Protein AF-A0A5C7WAX7-F1 (afdb_monomer_lite)

pLDDT: mean 85.01, std 12.72, range [57.78, 98.44]

Organism: Aquipseudomonas alcaligenes (NCBI:txid43263)

Foldseek 3Di:
DVVVVVVVVVVVVVVVVPPPDPPADPPCDPPNVDDDDDDPVPDPDDDDWDQCQDPVRHTDTD

Sequence (62 aa):
MRTAVRATGLAVALAMAGGALAQTAPMTPDITGKKFVAPETQRDFVKRVEMVPMRDGVKLYT

Secondary structure (DSSP, 8-state):
-HHHHHHHHHHHHHHTTTT-S-SS-TTS-SS-SSPP----TT-SS-----EEE-TTSPEEE-

Radius of gyration: 26.54 Å; chains: 1; bounding box: 35×37×76 Å

Structure (mmCIF, N/CA/C/O backbone):
data_AF-A0A5C7WAX7-F1
#
_entry.id   AF-A0A5C7WAX7-F1
#
loop_
_atom_site.group_PDB
_atom_site.id
_atom_site.type_symbol
_atom_site.label_atom_id
_atom_site.label_alt_id
_atom_site.label_comp_id
_atom_site.label_asym_id
_atom_site.label_entity_id
_atom_site.label_seq_id
_atom_site.pdbx_PDB_ins_code
_atom_site.Cartn_x
_atom_site.Cartn_y
_atom_site.Cartn_z
_atom_site.occupancy
_atom_site.B_iso_or_equiv
_atom_site.auth_seq_id
_atom_site.auth_comp_id
_atom_site.auth_asym_id
_atom_site.auth_atom_id
_atom_site.pdbx_PDB_model_num
ATOM 1 N N . MET A 1 1 ? -18.519 -30.128 -48.518 1.00 59.44 1 MET A N 1
ATOM 2 C CA . MET A 1 1 ? -18.725 -30.364 -47.065 1.00 59.44 1 MET A CA 1
ATOM 3 C C . MET A 1 1 ? -17.589 -29.816 -46.195 1.00 59.44 1 MET A C 1
ATOM 5 O O . MET A 1 1 ? -17.877 -29.073 -45.271 1.00 59.44 1 MET A O 1
ATOM 9 N N . ARG A 1 2 ? -16.307 -30.086 -46.493 1.00 63.47 2 ARG A N 1
ATOM 10 C CA . ARG A 1 2 ? -15.155 -29.588 -45.699 1.00 63.47 2 ARG A CA 1
A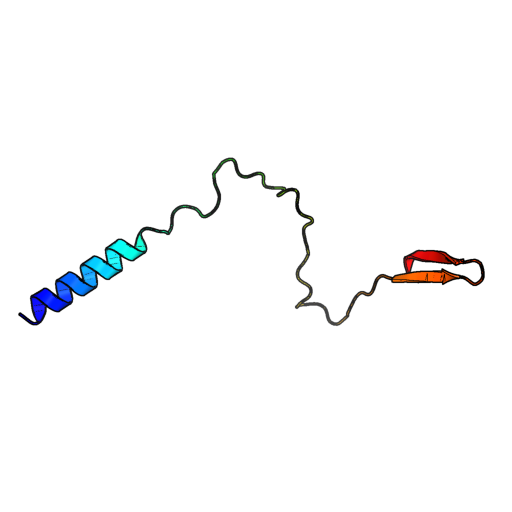TOM 11 C C . ARG A 1 2 ? -15.017 -28.055 -45.630 1.00 63.47 2 ARG A C 1
ATOM 13 O O . ARG A 1 2 ? -14.568 -27.530 -44.621 1.00 63.47 2 ARG A O 1
ATOM 20 N N . THR A 1 3 ? -15.406 -27.343 -46.686 1.00 66.25 3 THR A N 1
ATOM 21 C CA . THR A 1 3 ? -15.372 -25.870 -46.761 1.00 66.25 3 THR A CA 1
ATOM 22 C C . THR A 1 3 ? -16.471 -25.210 -45.931 1.00 66.25 3 THR A C 1
ATOM 24 O O . THR A 1 3 ? -16.202 -24.224 -45.256 1.00 66.25 3 THR A O 1
ATOM 27 N N . ALA A 1 4 ? -17.671 -25.798 -45.904 1.00 66.62 4 ALA A N 1
ATOM 28 C CA . ALA A 1 4 ? -18.783 -25.327 -45.079 1.00 66.62 4 ALA A CA 1
ATOM 29 C C . ALA A 1 4 ? -18.462 -25.446 -43.580 1.00 66.62 4 ALA A C 1
ATOM 31 O O . 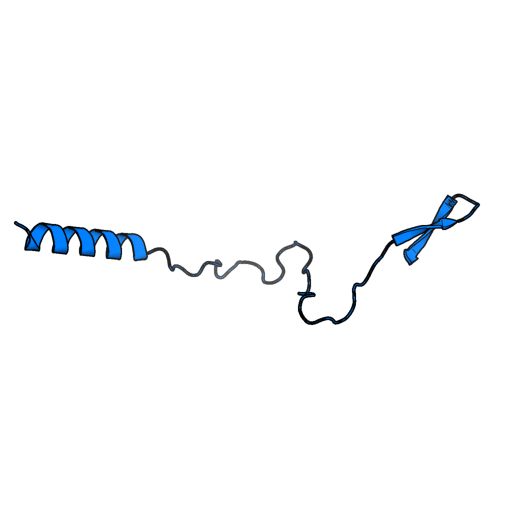ALA A 1 4 ? -18.638 -24.485 -42.846 1.00 66.62 4 ALA A O 1
ATOM 32 N N . VAL A 1 5 ? -17.875 -26.569 -43.147 1.00 72.19 5 VAL A N 1
ATOM 33 C CA . VAL A 1 5 ? -17.453 -26.774 -41.746 1.00 72.19 5 VAL A CA 1
ATOM 34 C C . VAL A 1 5 ? -16.397 -25.749 -41.308 1.00 72.19 5 VAL A C 1
ATOM 36 O O . VAL A 1 5 ? -16.459 -25.235 -40.194 1.00 72.19 5 VAL A O 1
ATOM 39 N N . ARG A 1 6 ? -15.452 -25.399 -42.192 1.00 75.81 6 ARG A N 1
ATOM 40 C CA . ARG A 1 6 ? -14.442 -24.359 -41.925 1.00 75.81 6 ARG A CA 1
ATOM 41 C C . ARG A 1 6 ? -15.052 -22.957 -41.855 1.00 75.81 6 ARG A C 1
ATOM 43 O O . ARG A 1 6 ? -14.678 -22.187 -40.977 1.00 75.81 6 ARG A O 1
ATOM 50 N N . ALA A 1 7 ? -15.996 -22.644 -42.742 1.00 75.44 7 ALA A N 1
ATOM 51 C CA . ALA A 1 7 ? -16.691 -21.358 -42.751 1.00 75.44 7 ALA A CA 1
ATOM 52 C C . ALA A 1 7 ? -17.562 -21.170 -41.498 1.00 75.44 7 ALA A C 1
ATOM 54 O O . ALA A 1 7 ? -17.523 -20.109 -40.881 1.00 75.44 7 ALA A O 1
ATOM 55 N N . THR A 1 8 ? -18.278 -22.212 -41.067 1.00 80.00 8 THR A N 1
ATOM 56 C CA . THR A 1 8 ? -19.052 -22.193 -39.818 1.00 80.00 8 THR A CA 1
ATOM 57 C C . THR A 1 8 ? -18.143 -22.072 -38.594 1.00 80.00 8 THR A C 1
ATOM 59 O O . THR A 1 8 ? -18.435 -21.279 -37.705 1.00 80.00 8 THR A O 1
ATOM 62 N N . GLY A 1 9 ? -17.013 -22.790 -38.557 1.00 82.19 9 GLY A N 1
ATOM 63 C CA . GLY A 1 9 ? -16.038 -22.675 -37.466 1.00 82.19 9 GLY A CA 1
ATOM 64 C C . GLY A 1 9 ? -15.444 -21.269 -37.340 1.00 82.19 9 GLY A C 1
ATOM 65 O O . GLY A 1 9 ? -15.341 -20.738 -36.236 1.00 82.19 9 GLY A O 1
ATOM 66 N N . LEU A 1 10 ? -15.122 -20.632 -38.470 1.00 82.62 10 LEU A N 1
ATOM 67 C CA . LEU A 1 10 ? -14.635 -19.254 -38.496 1.00 82.62 10 LEU A CA 1
ATOM 68 C C . LEU A 1 10 ? -15.719 -18.260 -38.046 1.00 82.62 10 LEU A C 1
ATOM 70 O O . LEU A 1 10 ? -15.442 -17.388 -37.228 1.00 82.62 10 LEU A O 1
ATOM 74 N N . ALA A 1 11 ? -16.961 -18.420 -38.511 1.00 81.44 11 ALA A N 1
ATOM 75 C CA . ALA A 1 11 ? -18.078 -17.560 -38.117 1.00 81.44 11 ALA A CA 1
ATOM 76 C C . ALA A 1 11 ? -18.373 -17.627 -36.607 1.00 81.44 11 ALA A C 1
ATOM 78 O O . ALA A 1 11 ? -18.608 -16.595 -35.981 1.00 81.44 11 ALA A O 1
ATOM 79 N N . VAL A 1 12 ? -18.297 -18.819 -36.005 1.00 82.44 12 VAL A N 1
ATOM 80 C CA . VAL A 1 12 ? -18.437 -18.992 -34.550 1.00 82.44 12 VAL A CA 1
ATOM 81 C C . VAL A 1 12 ? -17.279 -18.322 -33.804 1.00 82.44 12 VAL A C 1
ATOM 83 O O . VAL A 1 12 ? -17.518 -17.624 -32.822 1.00 82.44 12 VAL A O 1
ATOM 86 N N . ALA A 1 13 ? -16.040 -18.458 -34.284 1.00 80.56 13 ALA A N 1
ATOM 87 C CA . ALA A 1 13 ? -14.883 -17.811 -33.664 1.00 80.56 13 ALA A CA 1
ATOM 88 C C . ALA A 1 13 ? -14.977 -16.271 -33.690 1.00 80.56 13 ALA A C 1
ATOM 90 O O . ALA A 1 13 ? -14.675 -15.620 -32.692 1.00 80.56 13 ALA A O 1
ATOM 91 N N . LEU A 1 14 ? -15.450 -15.687 -34.796 1.00 77.94 14 LEU A N 1
ATOM 92 C CA . LEU A 1 14 ? -15.669 -14.241 -34.913 1.00 77.94 14 LEU A CA 1
ATOM 93 C C . LEU A 1 14 ? -16.846 -13.744 -34.059 1.00 77.94 14 LEU A C 1
ATOM 95 O O . LEU A 1 14 ? -16.751 -12.670 -33.472 1.00 77.94 14 LEU A O 1
ATOM 99 N N . ALA A 1 15 ? -17.924 -14.523 -33.927 1.00 74.75 15 ALA A N 1
ATOM 100 C CA . ALA A 1 15 ? -19.055 -14.171 -33.063 1.00 74.75 15 ALA A CA 1
ATOM 101 C C . ALA A 1 15 ? -18.681 -14.165 -31.567 1.00 74.75 15 ALA A C 1
ATOM 103 O O . ALA A 1 15 ? -19.205 -13.362 -30.798 1.00 74.75 15 ALA A O 1
ATOM 104 N N . MET A 1 16 ? -17.737 -15.018 -31.157 1.00 70.75 16 MET A N 1
ATOM 105 C CA . MET A 1 16 ? -17.203 -15.060 -29.788 1.00 70.75 16 MET A CA 1
ATOM 106 C C . MET A 1 16 ? -16.192 -13.933 -29.497 1.00 70.75 16 MET A C 1
ATOM 108 O O . MET A 1 16 ? -15.881 -13.679 -28.336 1.00 70.75 16 MET A O 1
ATOM 112 N N . ALA A 1 17 ? -15.695 -13.228 -30.521 1.00 66.62 17 ALA A N 1
ATOM 113 C CA . ALA A 1 17 ? -14.722 -12.141 -30.372 1.00 66.62 17 ALA A CA 1
ATOM 114 C C . ALA A 1 17 ? -15.351 -10.774 -30.016 1.00 66.62 17 ALA A C 1
ATOM 116 O O . ALA A 1 17 ? -14.627 -9.823 -29.729 1.00 66.62 17 ALA A O 1
ATOM 117 N N . GLY A 1 18 ? -16.687 -10.654 -29.996 1.00 60.94 18 GLY A N 1
ATOM 118 C CA . GLY A 1 18 ? -17.420 -9.395 -29.768 1.00 60.94 18 GLY A CA 1
ATOM 119 C C . GLY A 1 18 ? -17.375 -8.821 -28.341 1.00 60.94 18 GLY A C 1
ATOM 120 O O . GLY A 1 18 ? -18.024 -7.817 -28.066 1.00 60.94 18 GLY A O 1
ATOM 121 N N . GLY A 1 19 ? -16.623 -9.432 -27.424 1.00 60.16 19 GLY A N 1
ATOM 122 C CA . GLY A 1 19 ? -16.545 -9.041 -26.011 1.00 60.16 19 GLY A CA 1
ATOM 123 C C . GLY A 1 19 ? -15.505 -7.969 -25.668 1.00 60.16 19 GLY A C 1
ATOM 124 O O . GLY A 1 19 ? -15.163 -7.836 -24.499 1.00 60.16 19 GLY A O 1
ATOM 125 N N . ALA A 1 20 ? -14.977 -7.221 -26.640 1.00 59.28 20 ALA A N 1
ATOM 126 C CA . ALA A 1 20 ? -14.036 -6.120 -26.396 1.00 59.28 20 ALA A CA 1
ATOM 127 C C . ALA A 1 20 ? -14.746 -4.758 -26.246 1.00 59.28 20 ALA A C 1
ATOM 129 O O . ALA A 1 20 ? -14.255 -3.732 -26.714 1.00 59.28 20 ALA A O 1
ATOM 130 N N . LEU A 1 21 ? -15.924 -4.738 -25.612 1.00 57.78 21 LEU A N 1
ATOM 131 C CA . LEU A 1 21 ? -16.483 -3.488 -25.094 1.00 57.78 21 LEU A CA 1
ATOM 132 C C . LEU A 1 21 ? -15.522 -2.956 -24.025 1.00 57.78 21 LEU A C 1
ATOM 134 O O . LEU A 1 21 ? -14.955 -3.747 -23.269 1.00 57.78 21 LEU A O 1
ATOM 138 N N . ALA A 1 22 ? -15.319 -1.637 -23.988 1.00 59.34 22 ALA A N 1
ATOM 139 C CA . ALA A 1 22 ? -14.485 -0.976 -22.989 1.00 59.34 22 ALA A CA 1
ATOM 140 C C . ALA A 1 22 ? -14.763 -1.577 -21.601 1.00 59.34 22 ALA A C 1
ATOM 142 O O . ALA A 1 22 ? -15.889 -1.529 -21.110 1.00 59.34 22 ALA A O 1
ATOM 143 N N . GLN A 1 23 ? -13.747 -2.200 -20.998 1.00 68.69 23 GLN A N 1
ATOM 144 C CA . GLN A 1 23 ? -13.882 -2.975 -19.755 1.00 68.69 23 GLN A CA 1
ATOM 145 C C . GLN A 1 23 ? -14.244 -2.107 -18.535 1.00 68.69 23 GLN A C 1
ATOM 147 O O . GLN A 1 23 ? -14.399 -2.614 -17.426 1.00 68.69 23 GLN A O 1
ATOM 152 N N . THR A 1 24 ? -14.378 -0.800 -18.736 1.00 76.75 24 THR A N 1
ATOM 153 C CA . THR A 1 24 ? -14.737 0.206 -17.747 1.00 76.75 24 THR A CA 1
ATOM 154 C C . THR A 1 24 ? -15.875 1.058 -18.301 1.00 76.75 24 THR A C 1
ATOM 156 O O . THR A 1 24 ? -15.825 1.533 -19.438 1.00 76.75 24 THR A O 1
ATOM 159 N N . ALA A 1 25 ? -16.934 1.239 -17.509 1.00 85.31 25 ALA A N 1
ATOM 160 C CA . ALA A 1 25 ? -18.019 2.128 -17.896 1.00 85.31 25 ALA A CA 1
ATOM 161 C C . ALA A 1 25 ? -17.497 3.578 -17.914 1.00 85.31 25 ALA A C 1
ATOM 163 O O . ALA A 1 25 ? -16.675 3.926 -17.066 1.00 85.31 25 ALA A O 1
ATOM 164 N N . PRO A 1 26 ? -17.997 4.462 -18.796 1.00 84.50 26 PRO A N 1
ATOM 165 C CA . PRO A 1 26 ? -17.534 5.854 -18.855 1.00 84.50 26 PRO A CA 1
ATOM 166 C C . PRO A 1 26 ? -17.693 6.630 -17.538 1.00 84.50 26 PRO A C 1
ATOM 168 O O . PRO A 1 26 ? -16.979 7.593 -17.300 1.00 84.50 26 PRO A O 1
ATOM 171 N N . MET A 1 27 ? -18.633 6.206 -16.686 1.00 90.31 27 MET A N 1
ATOM 172 C CA . MET A 1 27 ? -18.901 6.797 -15.370 1.00 90.31 27 MET A CA 1
ATOM 173 C C . MET A 1 27 ? -18.257 6.013 -14.216 1.00 90.31 27 MET A C 1
ATOM 175 O O . MET A 1 27 ? -18.571 6.272 -13.055 1.00 90.31 27 MET A O 1
ATOM 179 N N . THR A 1 28 ? -17.408 5.015 -14.498 1.00 89.00 28 THR A N 1
ATOM 180 C CA . THR A 1 28 ? -16.637 4.339 -13.450 1.00 89.00 28 THR A CA 1
ATOM 181 C C . THR A 1 28 ? -15.714 5.367 -12.788 1.00 89.00 28 THR A C 1
ATOM 183 O O . THR A 1 28 ? -14.933 5.997 -13.495 1.00 89.00 28 THR A O 1
ATOM 186 N N . PRO A 1 29 ? -15.775 5.553 -11.456 1.00 90.88 29 PRO A N 1
ATOM 187 C CA . PRO A 1 29 ? -14.901 6.502 -10.778 1.00 90.88 29 PRO A CA 1
ATOM 188 C C . PRO A 1 29 ? -13.427 6.120 -10.932 1.00 90.88 29 PRO A C 1
ATOM 190 O O . PRO A 1 29 ? -13.058 4.972 -10.675 1.00 90.88 29 PRO A O 1
ATOM 193 N N . ASP A 1 30 ? -12.581 7.101 -11.246 1.00 91.69 30 ASP A N 1
ATOM 194 C CA . ASP A 1 30 ? -11.129 6.899 -11.351 1.00 91.69 30 ASP A CA 1
ATOM 195 C C . ASP A 1 30 ? -10.502 6.459 -10.015 1.00 91.69 30 ASP A C 1
ATOM 197 O O . ASP A 1 30 ? -9.521 5.714 -9.977 1.00 91.69 30 ASP A O 1
ATOM 201 N N . ILE A 1 31 ? -11.097 6.873 -8.890 1.00 92.56 31 ILE A N 1
ATOM 202 C CA . ILE A 1 31 ? -10.728 6.416 -7.546 1.00 92.56 31 ILE A CA 1
ATOM 203 C C . ILE A 1 31 ? -11.736 5.354 -7.101 1.00 92.56 31 ILE A C 1
ATOM 205 O O . ILE A 1 31 ? -12.857 5.650 -6.696 1.00 92.56 31 ILE A O 1
ATOM 209 N N . THR A 1 32 ? -11.308 4.094 -7.146 1.00 89.69 32 THR A N 1
ATOM 210 C CA . THR A 1 32 ? -12.181 2.907 -7.070 1.00 89.69 32 THR A CA 1
ATOM 211 C C . THR A 1 32 ? -12.732 2.565 -5.674 1.00 89.69 32 THR A C 1
ATOM 213 O O . THR A 1 32 ? -13.251 1.468 -5.468 1.00 89.69 32 THR A O 1
ATOM 216 N N . GLY A 1 33 ? -12.572 3.440 -4.673 1.00 91.56 33 GLY A N 1
ATOM 217 C CA . GLY A 1 33 ? -12.900 3.171 -3.260 1.00 91.56 33 GLY A CA 1
ATOM 218 C C . GLY A 1 33 ? -12.013 2.110 -2.584 1.00 91.56 33 GLY A C 1
ATOM 219 O O . GLY A 1 33 ? -11.955 2.032 -1.358 1.00 91.56 33 GLY A O 1
ATOM 220 N N . LYS A 1 34 ? -11.272 1.317 -3.366 1.00 94.00 34 LYS A N 1
ATOM 221 C CA . LYS A 1 34 ? -10.221 0.411 -2.904 1.00 94.00 34 LYS A CA 1
ATOM 222 C C . LYS A 1 34 ? -8.900 1.166 -2.802 1.00 94.00 34 LYS A C 1
ATOM 224 O O . LYS A 1 34 ? -8.604 2.050 -3.605 1.00 94.00 34 LYS A O 1
ATOM 229 N N . LYS A 1 35 ? -8.071 0.779 -1.831 1.00 93.50 35 LYS A N 1
ATOM 230 C CA . LYS A 1 35 ? -6.716 1.317 -1.706 1.00 93.50 35 LYS A CA 1
ATOM 231 C C . LYS A 1 35 ? -5.884 0.894 -2.917 1.00 93.50 35 LYS A C 1
ATOM 233 O O . LYS A 1 35 ? -5.790 -0.292 -3.224 1.00 93.50 35 LYS A O 1
ATOM 238 N N . PHE A 1 36 ? -5.252 1.865 -3.565 1.00 95.06 36 PHE A N 1
ATOM 239 C CA . PHE A 1 36 ? -4.257 1.602 -4.597 1.00 95.06 36 PHE A CA 1
ATOM 240 C C . PHE A 1 36 ? -3.001 0.956 -3.989 1.00 95.06 36 PHE A C 1
ATOM 242 O O . PHE A 1 36 ? -2.519 1.385 -2.936 1.00 95.06 36 PHE A O 1
ATOM 249 N N . VAL A 1 37 ? -2.463 -0.063 -4.661 1.00 93.50 37 VAL A N 1
ATOM 250 C CA . VAL A 1 37 ? -1.225 -0.755 -4.279 1.00 93.50 37 VAL A CA 1
ATOM 251 C C . VAL A 1 37 ? -0.213 -0.565 -5.402 1.00 93.50 37 VAL A C 1
ATOM 253 O O . VAL A 1 37 ? -0.451 -0.990 -6.530 1.00 93.50 37 VAL A O 1
ATOM 256 N N . ALA A 1 38 ? 0.904 0.094 -5.095 1.00 92.19 38 ALA A N 1
ATOM 257 C CA . ALA A 1 38 ? 1.973 0.310 -6.062 1.00 92.19 38 ALA A CA 1
ATOM 258 C C . ALA A 1 38 ? 2.699 -1.015 -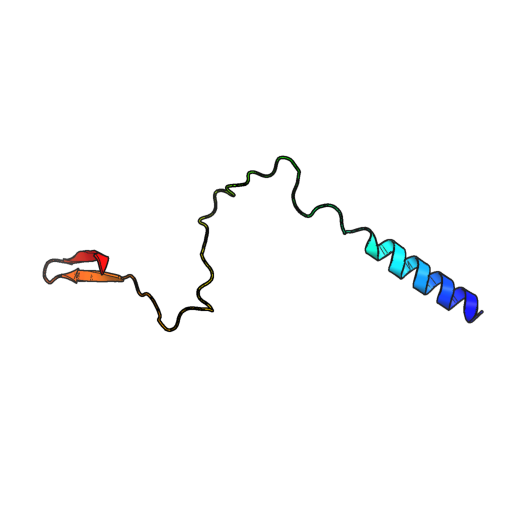6.379 1.00 92.19 38 ALA A C 1
ATOM 260 O O . ALA A 1 38 ? 2.932 -1.802 -5.458 1.00 92.19 38 ALA A O 1
ATOM 261 N N . PRO A 1 39 ? 3.095 -1.268 -7.640 1.00 92.00 39 PRO A N 1
ATOM 262 C CA . PRO A 1 39 ? 3.915 -2.427 -7.984 1.00 92.00 39 PRO A CA 1
ATOM 263 C C . PRO A 1 39 ? 5.275 -2.397 -7.272 1.00 92.00 39 PRO A C 1
ATOM 265 O O . PRO A 1 39 ? 5.960 -1.376 -7.280 1.00 92.00 39 PRO A O 1
ATOM 268 N N . GLU A 1 40 ? 5.694 -3.523 -6.690 1.00 91.94 40 GLU A N 1
ATOM 269 C CA . GLU A 1 40 ? 6.974 -3.629 -5.966 1.00 91.94 40 GLU A CA 1
ATOM 270 C C . GLU A 1 40 ? 8.090 -4.318 -6.770 1.00 91.94 40 GLU A C 1
ATOM 272 O O . GLU A 1 40 ? 9.239 -4.314 -6.344 1.00 91.94 40 GLU A O 1
ATOM 277 N N . THR A 1 41 ? 7.784 -4.867 -7.950 1.00 88.75 41 THR A N 1
ATOM 278 C CA . THR A 1 41 ? 8.674 -5.734 -8.751 1.00 88.75 41 THR A CA 1
ATOM 279 C C . THR A 1 41 ? 9.997 -5.108 -9.194 1.00 88.75 41 THR A C 1
ATOM 281 O O . THR A 1 41 ? 10.910 -5.844 -9.547 1.00 88.75 41 THR A O 1
ATOM 284 N N . GLN A 1 42 ? 10.114 -3.779 -9.202 1.00 91.06 42 GLN A N 1
ATOM 285 C CA . GLN A 1 42 ? 11.333 -3.070 -9.622 1.00 91.06 42 GLN A CA 1
ATOM 286 C C . GLN A 1 42 ? 12.215 -2.628 -8.444 1.00 91.06 42 GLN A C 1
ATOM 288 O O . GLN A 1 42 ? 13.229 -1.969 -8.653 1.00 91.06 42 GLN A O 1
ATOM 293 N N . ARG A 1 43 ? 11.825 -2.941 -7.204 1.00 91.88 43 ARG A N 1
ATOM 294 C CA . ARG A 1 43 ? 12.585 -2.572 -6.005 1.00 91.88 43 ARG A CA 1
ATOM 295 C C . ARG A 1 43 ? 13.634 -3.642 -5.724 1.00 91.88 43 ARG A C 1
ATOM 297 O O . ARG A 1 43 ? 13.355 -4.831 -5.820 1.00 91.88 43 ARG A O 1
ATOM 304 N N . ASP A 1 44 ? 14.810 -3.217 -5.296 1.00 95.69 44 ASP A N 1
ATOM 305 C CA . ASP A 1 44 ? 15.889 -4.073 -4.791 1.00 95.69 44 ASP A CA 1
ATOM 306 C C . ASP A 1 44 ? 15.778 -4.333 -3.276 1.00 95.69 44 ASP A C 1
ATOM 308 O O . ASP A 1 44 ? 16.674 -4.902 -2.655 1.00 95.69 44 ASP A O 1
ATOM 312 N N . PHE A 1 45 ? 14.654 -3.943 -2.668 1.00 94.31 45 PHE A N 1
ATOM 313 C CA . PHE A 1 45 ? 14.399 -4.069 -1.241 1.00 94.31 45 PHE A CA 1
ATOM 314 C C . PHE A 1 45 ? 12.947 -4.437 -0.940 1.00 94.31 45 PHE A C 1
ATOM 316 O O . PHE A 1 45 ? 12.034 -4.193 -1.730 1.00 94.31 45 PHE A O 1
ATOM 323 N N . VAL A 1 46 ? 12.729 -4.957 0.269 1.00 94.44 46 VAL A N 1
ATOM 324 C CA . VAL A 1 46 ? 11.400 -5.262 0.808 1.00 94.44 46 VAL A CA 1
ATOM 325 C C . VAL A 1 46 ? 11.097 -4.299 1.949 1.00 94.44 46 VAL A C 1
ATOM 327 O O . VAL A 1 46 ? 11.848 -4.227 2.922 1.00 94.44 46 VAL A O 1
ATOM 330 N N . LYS A 1 47 ? 9.981 -3.568 1.857 1.00 93.50 47 LYS A N 1
ATOM 331 C CA . LYS A 1 47 ? 9.497 -2.722 2.956 1.00 93.50 47 LYS A CA 1
ATOM 332 C C . LYS A 1 47 ? 8.619 -3.556 3.888 1.00 93.50 47 LYS A C 1
ATOM 334 O O . LYS A 1 47 ? 7.615 -4.104 3.445 1.00 93.50 47 LYS A O 1
ATOM 339 N N . ARG A 1 48 ? 8.963 -3.609 5.174 1.00 95.56 48 ARG A N 1
ATOM 340 C CA . ARG A 1 48 ? 8.111 -4.176 6.230 1.00 95.56 48 ARG A CA 1
ATOM 341 C C . ARG A 1 48 ? 7.540 -3.049 7.071 1.00 95.56 48 ARG A C 1
ATOM 343 O O . ARG A 1 48 ? 8.164 -2.001 7.192 1.00 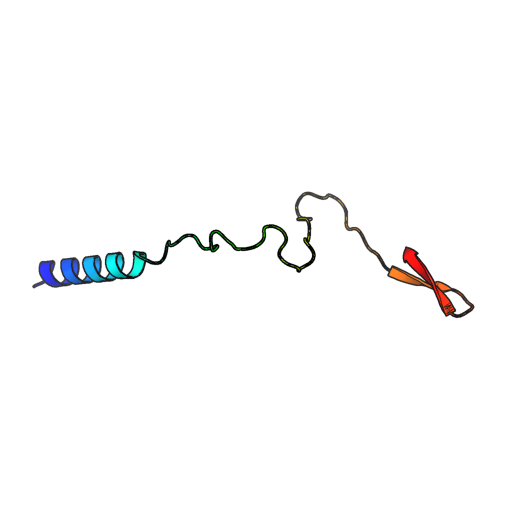95.56 48 ARG A O 1
ATOM 350 N N . VAL A 1 49 ? 6.326 -3.262 7.557 1.00 96.75 49 VAL A N 1
ATOM 351 C CA . VAL A 1 49 ? 5.643 -2.351 8.467 1.00 96.75 49 VAL A CA 1
ATOM 352 C C . VAL A 1 49 ? 4.988 -3.205 9.535 1.00 96.75 49 VAL A C 1
ATOM 354 O O . VAL A 1 49 ? 4.120 -4.022 9.223 1.00 96.75 49 VAL A O 1
ATOM 357 N N . GLU A 1 50 ? 5.406 -3.019 10.777 1.00 97.56 50 GLU A N 1
ATOM 358 C CA . GLU A 1 50 ? 4.947 -3.782 11.927 1.00 97.56 50 GLU A CA 1
ATOM 359 C C . GLU A 1 50 ? 4.601 -2.851 13.093 1.00 97.56 50 GLU A C 1
ATOM 361 O O . GLU A 1 50 ? 5.115 -1.744 13.231 1.00 97.56 50 GLU A O 1
ATOM 366 N N . MET A 1 51 ? 3.683 -3.309 13.942 1.00 98.19 51 MET A N 1
ATOM 367 C CA . MET A 1 51 ? 3.297 -2.611 15.167 1.00 98.19 51 MET A CA 1
ATOM 368 C C . MET A 1 51 ? 3.966 -3.310 16.351 1.00 98.19 51 MET A C 1
ATOM 370 O O . MET A 1 51 ? 3.350 -4.157 17.005 1.00 98.19 51 MET A O 1
ATOM 374 N N . VAL A 1 52 ? 5.240 -2.992 16.580 1.00 97.81 52 VAL A N 1
ATOM 375 C CA . VAL A 1 52 ? 6.101 -3.683 17.548 1.00 97.81 52 VAL A CA 1
ATOM 376 C C . VAL A 1 52 ? 5.676 -3.324 18.978 1.00 97.81 52 VAL A C 1
ATOM 378 O O . VAL A 1 52 ? 5.644 -2.137 19.315 1.00 97.81 52 VAL A O 1
ATOM 381 N N . PRO A 1 53 ? 5.331 -4.306 19.835 1.00 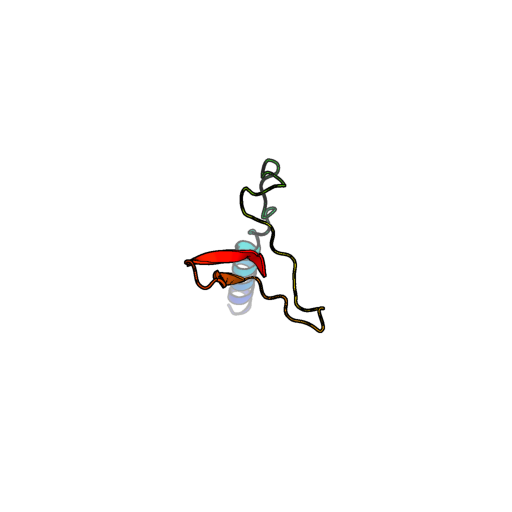98.06 53 PRO A N 1
ATOM 382 C CA . PRO A 1 53 ? 4.922 -4.043 21.208 1.00 98.06 53 PRO A CA 1
ATOM 383 C C . PRO A 1 53 ? 6.127 -3.731 22.097 1.00 98.06 53 PRO A C 1
ATOM 385 O O . PRO A 1 53 ? 7.146 -4.421 22.074 1.00 98.06 53 PRO A O 1
ATOM 388 N N . MET A 1 54 ? 5.984 -2.694 22.910 1.00 98.25 54 MET A N 1
ATOM 389 C CA . MET A 1 54 ? 6.929 -2.323 23.953 1.00 98.25 54 MET A CA 1
ATOM 390 C C . MET A 1 54 ? 6.670 -3.139 25.227 1.00 98.25 54 MET A C 1
ATOM 392 O O . MET A 1 54 ? 5.703 -3.897 25.323 1.00 98.25 54 MET A O 1
ATOM 396 N N . ARG A 1 55 ? 7.542 -2.983 26.233 1.00 98.12 55 ARG A N 1
ATOM 397 C CA . ARG A 1 55 ? 7.444 -3.709 27.517 1.00 98.12 55 ARG A CA 1
ATOM 398 C C . ARG A 1 55 ? 6.094 -3.524 28.223 1.00 98.12 55 ARG A C 1
ATOM 400 O O . ARG A 1 55 ? 5.672 -4.390 28.975 1.00 98.12 55 ARG A O 1
ATOM 407 N N . ASP A 1 56 ? 5.472 -2.370 28.017 1.00 97.62 56 ASP A N 1
ATOM 408 C CA . ASP A 1 56 ? 4.207 -1.933 28.606 1.00 97.62 56 ASP A CA 1
ATOM 409 C C . ASP A 1 56 ? 2.996 -2.268 27.716 1.00 97.62 56 ASP A C 1
ATOM 411 O O . ASP A 1 56 ? 1.862 -1.945 28.061 1.00 97.62 56 ASP A O 1
ATOM 415 N N . GLY A 1 57 ? 3.220 -2.922 26.571 1.00 96.62 57 GLY A N 1
ATOM 416 C CA . GLY A 1 57 ? 2.188 -3.293 25.606 1.00 96.62 57 GLY A CA 1
ATOM 417 C C . GLY A 1 57 ? 1.821 -2.198 24.598 1.00 96.62 57 GLY A C 1
ATOM 418 O O . GLY A 1 57 ? 1.073 -2.487 23.659 1.00 96.62 57 GLY A O 1
ATOM 419 N N . VAL A 1 58 ? 2.353 -0.975 24.724 1.00 98.06 58 VAL A N 1
ATOM 420 C CA . VAL A 1 58 ? 2.166 0.079 23.713 1.00 98.06 58 VAL A CA 1
ATOM 421 C C . VAL A 1 58 ? 2.847 -0.352 22.418 1.00 98.06 58 VAL A C 1
ATOM 423 O O . VAL A 1 58 ? 3.978 -0.827 22.434 1.00 98.06 58 VAL A O 1
ATOM 426 N N . LYS A 1 59 ? 2.170 -0.204 21.276 1.00 98.44 59 LYS A N 1
ATOM 427 C CA . LYS A 1 59 ? 2.724 -0.598 19.976 1.00 98.44 59 LYS A CA 1
AT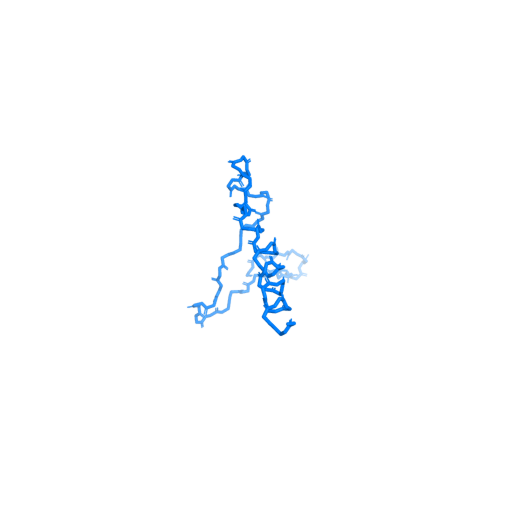OM 428 C C . LYS A 1 59 ? 3.268 0.605 19.225 1.00 98.44 59 LYS A C 1
ATOM 430 O O . LYS A 1 59 ? 2.558 1.597 19.063 1.00 98.44 59 LYS A O 1
ATOM 435 N N . LEU A 1 60 ? 4.490 0.484 18.719 1.00 97.88 60 LEU A N 1
ATOM 436 C CA . LEU A 1 60 ? 5.123 1.496 17.880 1.00 97.88 60 LEU A CA 1
ATOM 437 C C . LEU A 1 60 ? 5.104 1.056 16.419 1.00 97.88 60 LEU A C 1
ATOM 439 O O . LEU A 1 60 ? 5.301 -0.117 16.116 1.00 97.88 60 LEU A O 1
ATOM 443 N N . TYR A 1 61 ? 4.855 2.009 15.526 1.00 97.88 61 TYR A N 1
ATOM 444 C CA . TYR A 1 61 ? 4.944 1.797 14.086 1.00 97.88 61 TYR A CA 1
ATOM 445 C C . TYR A 1 61 ? 6.417 1.713 13.687 1.00 97.88 61 TYR A C 1
ATOM 447 O O . TYR A 1 61 ? 7.185 2.629 13.990 1.00 97.88 61 TYR A O 1
ATOM 455 N N . THR A 1 62 ? 6.824 0.625 13.042 1.00 94.94 62 THR A N 1
ATOM 456 C CA . THR A 1 62 ? 8.212 0.384 12.621 1.00 94.94 62 THR A CA 1
ATOM 457 C C . THR A 1 62 ? 8.247 -0.215 11.227 1.00 94.94 62 THR A C 1
ATOM 459 O O . THR A 1 62 ? 7.388 -1.075 10.936 1.00 94.94 62 THR A O 1
#